Protein AF-A0A6N9UYK0-F1 (afdb_monomer_lite)

Organism: Streptomyces microflavus (NCBI:txid1919)

Sequence (71 aa):
EFKGVNKGPSGRSWSTRCRVMVARPGERFTFRVRFWGMPVATWDYRFRPVGDGTATEVTETAVDQRNRLLW

InterPro domains:
  IPR023393 START-like domain superfamily [G3DSA:3.30.530.20] (1-71)

Radius of gyration: 14.84 Å; chains: 1; bounding box: 38×22×38 Å

Secondary structure (DSSP, 8-state):
-EEEEEE-GGG-EEEEEEEEEEEETTTEEEEEEEETTEEEEEEEEEEEEETTTTEEEEEEEEEE---TT--

pLDDT: mean 95.66, std 4.03, range [77.62, 98.81]

Structure (mmCIF, N/CA/C/O backbone):
data_AF-A0A6N9UYK0-F1
#
_entry.id   AF-A0A6N9UYK0-F1
#
loop_
_atom_site.group_PDB
_atom_site.id
_atom_site.type_symbol
_atom_site.label_atom_id
_atom_site.label_alt_id
_atom_site.label_comp_id
_atom_site.label_asym_id
_atom_site.label_entity_id
_atom_site.label_seq_id
_atom_site.pdbx_PDB_ins_code
_atom_site.Cartn_x
_atom_site.Cartn_y
_atom_site.Cartn_z
_atom_site.occupancy
_atom_site.B_iso_or_equiv
_atom_site.auth_seq_id
_atom_site.auth_comp_id
_atom_site.auth_asym_id
_atom_site.auth_atom_id
_atom_site.pdbx_PDB_model_num
ATOM 1 N N . GLU A 1 1 ? -2.138 10.725 -7.714 1.00 90.88 1 GLU A N 1
ATOM 2 C CA . GLU A 1 1 ? -1.078 9.695 -7.840 1.00 90.88 1 GLU A CA 1
ATOM 3 C C . GLU A 1 1 ? 0.033 10.071 -6.867 1.00 90.88 1 GLU A C 1
ATOM 5 O O . GLU A 1 1 ? 0.189 11.261 -6.620 1.00 90.88 1 GLU A O 1
ATOM 10 N N . PHE A 1 2 ? 0.750 9.111 -6.288 1.00 96.12 2 PHE A N 1
ATOM 11 C CA . PHE A 1 2 ? 1.888 9.374 -5.400 1.00 96.12 2 PHE A CA 1
ATOM 12 C C . PHE A 1 2 ? 3.118 8.561 -5.816 1.00 96.12 2 PHE A C 1
ATOM 14 O O . PHE A 1 2 ? 3.001 7.540 -6.498 1.00 96.12 2 PHE A O 1
ATOM 21 N N . LYS A 1 3 ? 4.307 9.030 -5.426 1.00 96.94 3 LYS A N 1
ATOM 22 C CA . LYS A 1 3 ? 5.579 8.345 -5.678 1.00 96.94 3 LYS A CA 1
ATOM 23 C C . LYS A 1 3 ? 5.890 7.410 -4.511 1.00 96.94 3 LYS A C 1
ATOM 25 O O . LYS A 1 3 ? 6.044 7.877 -3.389 1.00 96.94 3 LYS A O 1
ATOM 30 N N . GLY A 1 4 ? 6.017 6.113 -4.780 1.00 96.25 4 GLY A N 1
ATOM 31 C CA . GLY A 1 4 ? 6.561 5.148 -3.822 1.00 96.25 4 GLY A CA 1
ATOM 32 C C . GLY A 1 4 ? 8.073 5.037 -3.989 1.00 96.25 4 GLY A C 1
ATOM 33 O O . GLY A 1 4 ? 8.543 4.900 -5.119 1.00 96.25 4 GLY A O 1
ATOM 34 N N . VAL A 1 5 ? 8.839 5.095 -2.901 1.00 95.75 5 VAL A N 1
ATOM 35 C CA . VAL A 1 5 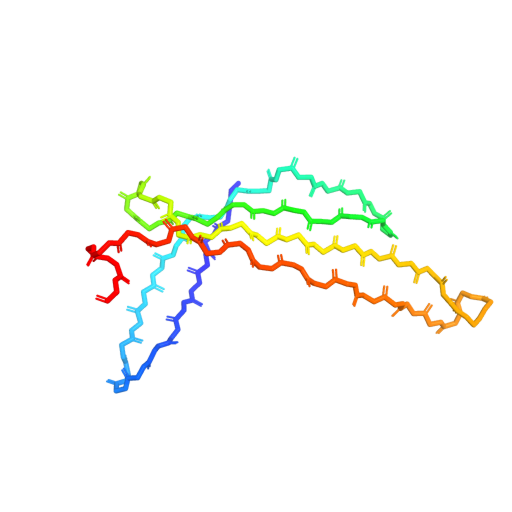? 10.297 4.891 -2.907 1.00 95.75 5 VAL A CA 1
ATOM 36 C C . VAL A 1 5 ? 10.594 3.578 -2.200 1.00 95.75 5 VAL A C 1
ATOM 38 O O . VAL A 1 5 ? 10.194 3.393 -1.057 1.00 95.75 5 VAL A O 1
ATOM 41 N N . ASN A 1 6 ? 11.287 2.674 -2.886 1.00 93.56 6 ASN A N 1
ATOM 42 C CA . ASN A 1 6 ? 11.567 1.328 -2.400 1.00 93.56 6 ASN A CA 1
ATOM 43 C C . ASN A 1 6 ? 13.077 1.103 -2.301 1.00 93.56 6 ASN A C 1
ATOM 45 O O . ASN A 1 6 ? 13.857 1.694 -3.056 1.00 93.56 6 ASN A O 1
ATOM 49 N N . LYS A 1 7 ? 13.471 0.212 -1.390 1.00 94.31 7 LYS A N 1
ATOM 50 C CA . LYS A 1 7 ? 14.840 -0.287 -1.243 1.00 94.31 7 LYS A CA 1
ATOM 51 C C . LYS A 1 7 ? 14.827 -1.806 -1.352 1.00 94.31 7 LYS A C 1
ATOM 53 O O . LYS A 1 7 ? 13.922 -2.452 -0.833 1.00 94.31 7 LYS A O 1
ATOM 58 N N . GLY A 1 8 ? 15.828 -2.356 -2.020 1.00 88.25 8 GLY A N 1
ATOM 59 C CA . GLY A 1 8 ? 16.034 -3.791 -2.166 1.00 88.25 8 GLY A CA 1
ATOM 60 C C . GLY A 1 8 ? 17.424 -4.214 -1.695 1.00 88.25 8 GLY A C 1
ATOM 61 O O . GLY A 1 8 ? 18.158 -3.411 -1.109 1.00 88.25 8 GLY A O 1
ATOM 62 N N . PRO A 1 9 ? 17.800 -5.474 -1.962 1.00 89.44 9 PRO A N 1
ATOM 63 C CA . PRO A 1 9 ? 19.107 -6.005 -1.596 1.00 89.44 9 PRO A CA 1
ATOM 64 C C . PRO A 1 9 ? 20.263 -5.183 -2.180 1.00 89.44 9 PRO A C 1
ATOM 66 O O . PRO A 1 9 ? 20.137 -4.552 -3.235 1.00 89.44 9 PRO A O 1
ATOM 69 N N . SER A 1 10 ? 21.404 -5.207 -1.487 1.00 89.81 10 SER A N 1
ATOM 70 C CA . SER A 1 10 ? 22.660 -4.577 -1.929 1.00 89.81 10 SER A CA 1
ATOM 71 C C . SER A 1 10 ? 22.538 -3.082 -2.262 1.00 89.81 10 SER A C 1
ATOM 73 O O . SER A 1 10 ? 23.214 -2.581 -3.156 1.00 89.81 10 SER A O 1
ATOM 75 N N . GLY A 1 11 ? 21.654 -2.360 -1.567 1.00 89.38 11 GLY A N 1
ATOM 76 C CA . GLY A 1 11 ? 21.520 -0.907 -1.699 1.00 89.38 11 GLY A CA 1
ATOM 77 C C . GLY A 1 11 ? 20.777 -0.4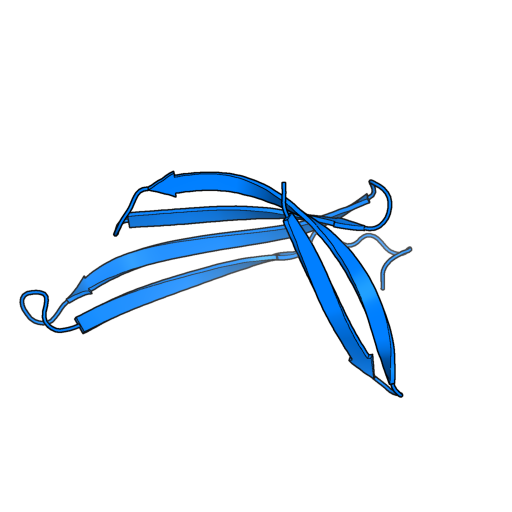32 -2.951 1.00 89.38 11 GLY A C 1
ATOM 78 O O . GLY A 1 11 ? 20.709 0.774 -3.192 1.00 89.38 11 GLY A O 1
ATOM 79 N N . ARG A 1 12 ? 20.182 -1.336 -3.743 1.00 90.69 12 ARG A N 1
ATOM 80 C CA . ARG A 1 12 ? 19.354 -0.932 -4.887 1.00 90.69 12 ARG A CA 1
ATOM 81 C C . ARG A 1 12 ? 18.138 -0.155 -4.395 1.00 90.69 12 ARG A C 1
ATOM 83 O O . ARG A 1 12 ? 17.450 -0.582 -3.471 1.00 90.69 12 ARG A O 1
ATOM 90 N N . SER A 1 13 ? 17.846 0.965 -5.042 1.00 93.94 13 SER A N 1
ATOM 91 C CA . SER A 1 13 ? 16.631 1.736 -4.795 1.00 93.94 13 SER A CA 1
ATOM 92 C C . SER A 1 13 ? 15.934 2.043 -6.108 1.00 93.94 13 SER A C 1
ATOM 94 O O . SER A 1 13 ? 16.565 2.149 -7.159 1.00 93.94 13 SER A O 1
ATOM 96 N N . TRP A 1 14 ? 14.613 2.143 -6.059 1.00 93.69 14 TRP A N 1
ATOM 97 C CA . TRP A 1 14 ? 13.809 2.506 -7.217 1.00 93.69 14 TRP A CA 1
ATOM 98 C C . TRP A 1 14 ? 12.567 3.262 -6.774 1.00 93.69 14 TRP A C 1
ATOM 100 O O . TRP A 1 14 ? 12.170 3.233 -5.606 1.00 93.69 14 TRP A O 1
ATOM 110 N N . SER A 1 15 ? 11.934 3.942 -7.727 1.00 96.56 15 SER A N 1
ATOM 111 C CA . SER A 1 15 ? 10.657 4.602 -7.489 1.00 96.56 15 SER A CA 1
ATOM 112 C C . SER A 1 15 ? 9.546 3.999 -8.327 1.00 96.56 15 SER A C 1
ATOM 114 O O . SER A 1 15 ? 9.772 3.537 -9.441 1.00 96.56 15 SER A O 1
ATOM 116 N N . THR A 1 16 ? 8.345 4.008 -7.773 1.00 97.25 16 THR A N 1
ATOM 117 C CA . THR A 1 16 ? 7.120 3.506 -8.389 1.00 97.25 16 THR A CA 1
ATOM 118 C C . THR A 1 16 ? 6.083 4.616 -8.429 1.00 97.25 16 THR A C 1
ATOM 120 O O . THR A 1 16 ? 6.139 5.572 -7.651 1.00 97.25 16 THR A O 1
ATOM 123 N N . ARG A 1 17 ? 5.136 4.492 -9.353 1.00 98.06 17 ARG A N 1
ATOM 124 C CA . ARG A 1 17 ? 3.950 5.339 -9.409 1.00 98.06 17 ARG A CA 1
ATOM 125 C C . ARG A 1 17 ? 2.775 4.581 -8.818 1.00 98.06 17 ARG A C 1
ATOM 127 O O . ARG A 1 17 ? 2.457 3.483 -9.277 1.00 98.06 17 ARG A O 1
ATOM 134 N N . CYS A 1 18 ? 2.144 5.172 -7.815 1.00 98.19 18 CYS A N 1
ATOM 135 C CA . CYS A 1 18 ? 1.042 4.567 -7.090 1.00 98.19 18 CYS A CA 1
ATOM 136 C C . CYS A 1 18 ? -0.241 5.368 -7.297 1.00 98.19 18 CYS A C 1
ATOM 138 O O . CYS A 1 18 ? -0.311 6.569 -7.013 1.00 98.19 18 CYS A O 1
ATOM 140 N N . ARG A 1 19 ? -1.290 4.697 -7.772 1.00 98.50 19 ARG A N 1
ATOM 141 C CA . ARG A 1 19 ? -2.608 5.300 -7.976 1.00 98.50 19 ARG A CA 1
ATOM 142 C C . ARG A 1 19 ? -3.593 4.735 -6.966 1.00 98.50 19 ARG A C 1
ATOM 144 O O . ARG A 1 19 ? -3.860 3.536 -6.979 1.00 98.50 19 ARG A O 1
ATOM 151 N N . VAL A 1 20 ? -4.146 5.613 -6.132 1.00 98.50 20 VAL A N 1
ATOM 152 C CA . VAL A 1 20 ? -5.272 5.289 -5.251 1.00 98.50 20 VAL A CA 1
ATOM 153 C C . VAL A 1 20 ? -6.488 4.962 -6.114 1.00 98.50 20 VAL A C 1
ATOM 155 O O . VAL A 1 20 ? -6.837 5.723 -7.017 1.00 98.50 20 VAL A O 1
ATOM 158 N N . MET A 1 21 ? -7.088 3.807 -5.848 1.00 98.44 21 MET A N 1
ATOM 159 C CA . MET A 1 21 ? -8.290 3.302 -6.511 1.00 98.44 21 MET A CA 1
ATOM 160 C C . MET A 1 21 ? -9.512 3.396 -5.598 1.00 98.44 21 MET A C 1
ATOM 162 O O . MET A 1 21 ? -10.609 3.657 -6.080 1.00 98.44 21 MET A O 1
ATOM 166 N N . VAL A 1 22 ? -9.320 3.195 -4.292 1.00 98.56 22 VAL A N 1
ATOM 167 C CA . VAL A 1 22 ? -10.362 3.307 -3.265 1.00 98.56 22 VAL A CA 1
ATOM 168 C C . VAL A 1 22 ? -9.771 4.035 -2.064 1.00 98.56 22 VAL A C 1
ATOM 170 O O . VAL A 1 22 ? -8.679 3.689 -1.618 1.00 98.56 22 VAL A O 1
ATOM 173 N N . ALA A 1 23 ? -10.499 5.018 -1.539 1.00 98.19 23 ALA A N 1
ATOM 174 C CA . ALA A 1 23 ? -10.196 5.681 -0.277 1.00 98.19 23 ALA A CA 1
ATOM 175 C C . ALA A 1 23 ? -11.504 5.913 0.484 1.00 98.19 23 ALA A C 1
ATOM 177 O O . ALA A 1 23 ? -12.217 6.881 0.232 1.00 98.19 23 ALA A O 1
ATOM 178 N N . ARG A 1 24 ? -11.834 4.978 1.376 1.00 98.44 24 ARG A N 1
ATOM 179 C CA . ARG A 1 24 ? -12.990 5.049 2.270 1.00 98.44 24 ARG A CA 1
ATOM 180 C C . ARG A 1 24 ? -12.487 5.128 3.711 1.00 98.44 24 ARG A C 1
ATOM 182 O O . ARG A 1 24 ? -11.912 4.141 4.184 1.00 98.44 24 ARG A O 1
ATOM 189 N N . PRO A 1 25 ? -12.651 6.277 4.389 1.00 96.81 25 PRO A N 1
ATOM 190 C CA . PRO A 1 25 ? -12.196 6.452 5.765 1.00 96.81 25 PRO A CA 1
ATOM 191 C C . PRO A 1 25 ? -12.721 5.342 6.681 1.00 96.81 25 PRO A C 1
ATOM 193 O O . PRO A 1 25 ? -13.907 5.034 6.653 1.00 96.81 25 PRO A O 1
ATOM 196 N N . GLY A 1 26 ? -11.829 4.719 7.454 1.00 95.75 26 GLY A N 1
ATOM 197 C CA . GLY A 1 26 ? -12.177 3.666 8.417 1.00 95.75 26 GLY A CA 1
ATOM 198 C C . GLY A 1 26 ? -12.615 2.317 7.827 1.00 95.75 26 GLY A C 1
ATOM 199 O O . GLY A 1 26 ? -12.876 1.404 8.600 1.00 95.75 26 GLY A O 1
ATOM 200 N N . GLU A 1 27 ? -12.678 2.161 6.498 1.00 98.00 27 GLU A N 1
ATOM 201 C CA . GLU A 1 27 ? -13.185 0.935 5.855 1.00 98.00 27 GLU A CA 1
ATOM 202 C C . GLU A 1 27 ? -12.163 0.315 4.901 1.00 98.00 27 GLU A C 1
ATOM 204 O O . GLU A 1 27 ? -11.837 -0.868 5.015 1.00 98.00 27 GLU A O 1
ATOM 209 N N . ARG A 1 28 ? -11.663 1.084 3.922 1.00 98.62 28 ARG A N 1
ATOM 210 C CA . ARG A 1 28 ? -10.870 0.504 2.835 1.00 98.62 28 ARG A CA 1
ATOM 211 C C . ARG A 1 28 ? -9.939 1.496 2.160 1.00 98.62 28 ARG A C 1
ATOM 213 O O . ARG A 1 28 ? -10.347 2.593 1.775 1.00 98.62 28 ARG A O 1
ATOM 220 N N . PHE A 1 29 ? -8.715 1.053 1.905 1.00 98.62 29 PHE A N 1
ATOM 221 C CA . PHE A 1 29 ? -7.750 1.784 1.099 1.00 98.62 29 PHE A CA 1
ATOM 222 C C . PHE A 1 29 ? -7.087 0.854 0.087 1.00 98.62 29 PHE A C 1
ATOM 224 O O . PHE A 1 29 ? -6.450 -0.128 0.455 1.00 98.62 29 PHE A O 1
ATOM 231 N N . THR A 1 30 ? -7.234 1.167 -1.198 1.00 98.81 30 THR A N 1
ATOM 232 C CA . THR A 1 30 ? -6.709 0.340 -2.290 1.00 98.81 30 THR A CA 1
ATOM 233 C C . THR A 1 30 ? -5.869 1.196 -3.213 1.00 98.81 30 THR A C 1
ATOM 235 O O . THR A 1 30 ? -6.329 2.245 -3.674 1.00 98.81 30 THR A O 1
ATOM 238 N N . PHE A 1 31 ? -4.679 0.727 -3.576 1.00 98.69 31 PHE A N 1
ATOM 239 C CA . PHE A 1 31 ? -3.867 1.374 -4.602 1.00 98.69 31 PHE A CA 1
ATOM 240 C C . PHE A 1 31 ? -3.145 0.372 -5.498 1.00 98.69 31 PHE A C 1
ATOM 242 O O . PHE A 1 31 ? -2.822 -0.749 -5.112 1.00 98.69 31 PHE A O 1
ATOM 249 N N . ARG A 1 32 ? -2.889 0.807 -6.733 1.00 98.56 32 ARG A N 1
ATOM 250 C CA . ARG A 1 32 ? -2.118 0.060 -7.730 1.00 98.56 32 ARG A CA 1
ATOM 251 C C . ARG A 1 32 ? -0.732 0.654 -7.867 1.00 98.56 32 ARG A C 1
ATOM 253 O O . ARG A 1 32 ? -0.598 1.874 -7.938 1.00 98.56 32 ARG A O 1
ATOM 260 N N . VAL A 1 33 ? 0.263 -0.212 -7.975 1.00 98.44 33 VAL A N 1
ATOM 261 C CA . VAL A 1 33 ? 1.67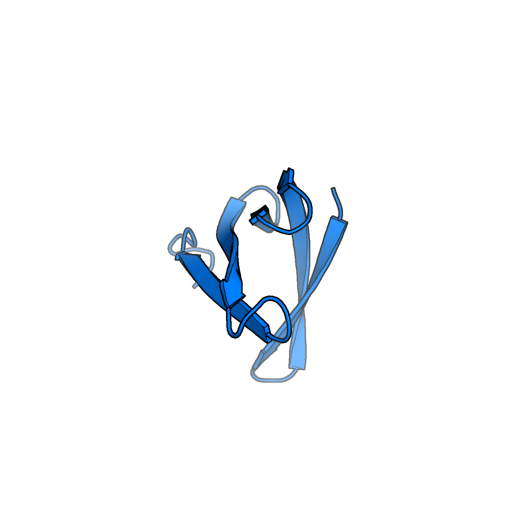6 0.126 -8.133 1.00 98.44 33 VAL A CA 1
ATOM 262 C C . VAL A 1 33 ? 2.100 -0.171 -9.564 1.00 98.44 33 VAL A C 1
ATOM 264 O O . VAL A 1 33 ? 1.841 -1.256 -10.093 1.00 98.44 33 VAL A O 1
ATOM 267 N N . ARG A 1 34 ? 2.778 0.792 -10.187 1.00 97.25 34 ARG A N 1
ATOM 268 C CA . ARG A 1 34 ? 3.425 0.632 -11.490 1.00 97.25 34 ARG A CA 1
ATOM 269 C C . ARG A 1 34 ? 4.894 1.028 -11.429 1.00 97.25 34 ARG A C 1
ATOM 271 O O . ARG A 1 34 ? 5.257 2.006 -10.773 1.00 97.25 34 ARG A O 1
ATOM 278 N N . PHE A 1 35 ? 5.725 0.312 -12.175 1.00 96.19 35 PHE A N 1
ATOM 279 C CA . PHE A 1 35 ? 7.126 0.643 -12.417 1.00 96.19 35 PHE A CA 1
ATOM 280 C C . PHE A 1 35 ? 7.321 0.838 -13.916 1.00 96.19 35 PHE A C 1
ATOM 282 O O . PHE A 1 35 ? 7.065 -0.080 -14.687 1.00 96.19 35 PHE A O 1
ATOM 289 N N . TRP A 1 36 ? 7.695 2.052 -14.338 1.00 92.88 36 TRP A N 1
ATOM 290 C CA . TRP A 1 36 ? 7.845 2.392 -15.763 1.00 92.88 36 TRP A CA 1
ATOM 291 C C . TRP A 1 36 ? 6.635 1.969 -16.625 1.00 92.88 36 TRP A C 1
ATOM 293 O O . TRP A 1 36 ? 6.773 1.431 -17.715 1.00 92.88 36 TRP A O 1
ATOM 303 N N . GLY A 1 37 ? 5.419 2.176 -16.106 1.00 92.69 37 GLY A N 1
ATOM 304 C CA . GLY A 1 37 ? 4.163 1.813 -16.778 1.00 92.69 37 GLY A CA 1
ATOM 305 C C . GLY A 1 37 ? 3.740 0.347 -16.622 1.00 92.69 37 GLY A C 1
ATOM 306 O O . GLY A 1 37 ? 2.547 0.061 -16.727 1.00 92.69 37 GLY A O 1
ATOM 307 N N . MET A 1 38 ? 4.661 -0.557 -16.281 1.00 96.25 38 MET A N 1
ATOM 308 C CA . MET A 1 38 ? 4.362 -1.971 -16.046 1.00 96.25 38 MET A CA 1
ATOM 309 C C . MET A 1 38 ? 3.662 -2.175 -14.693 1.00 96.25 38 MET A C 1
ATOM 311 O O . MET A 1 38 ? 4.050 -1.532 -13.710 1.00 96.25 38 MET A O 1
ATOM 315 N N . PRO A 1 39 ? 2.628 -3.036 -14.607 1.00 97.12 39 PRO A N 1
ATOM 316 C CA . PRO A 1 39 ? 1.987 -3.370 -13.338 1.00 97.12 39 PRO A CA 1
ATOM 317 C C . PRO A 1 39 ? 2.966 -4.115 -12.425 1.00 97.12 39 PRO A C 1
ATOM 319 O O . PRO A 1 39 ? 3.695 -4.995 -12.871 1.00 97.12 39 PRO A O 1
ATOM 322 N N . VAL A 1 40 ? 2.981 -3.738 -11.148 1.00 97.31 40 VAL A N 1
ATOM 323 C CA . VAL A 1 40 ? 3.835 -4.364 -10.127 1.00 97.31 40 VAL A CA 1
ATOM 324 C C . VAL A 1 40 ? 2.978 -5.083 -9.104 1.00 97.31 40 VAL A C 1
ATOM 326 O O . VAL A 1 40 ? 3.151 -6.274 -8.894 1.00 97.31 40 VAL A O 1
ATOM 329 N N . ALA A 1 41 ? 2.052 -4.369 -8.468 1.00 98.00 41 ALA A N 1
ATOM 330 C CA . ALA A 1 41 ? 1.205 -4.942 -7.436 1.00 98.00 41 ALA A CA 1
ATOM 331 C C . ALA A 1 41 ? -0.081 -4.138 -7.258 1.00 98.00 41 ALA A C 1
ATOM 333 O O . ALA A 1 41 ? -0.137 -2.942 -7.567 1.00 98.00 41 ALA A O 1
ATOM 334 N N . THR A 1 42 ? -1.088 -4.781 -6.683 1.00 98.62 42 THR A N 1
ATOM 335 C CA . THR A 1 42 ? -2.229 -4.102 -6.066 1.00 98.62 42 THR A CA 1
ATOM 336 C C . THR A 1 42 ? -2.215 -4.387 -4.573 1.00 98.62 42 THR A C 1
ATOM 338 O O . THR A 1 42 ? -2.128 -5.546 -4.174 1.00 98.62 42 THR A O 1
ATOM 341 N N . TRP A 1 43 ? -2.324 -3.330 -3.773 1.00 98.62 43 TRP A N 1
ATOM 342 C CA . TRP A 1 43 ? -2.466 -3.412 -2.323 1.00 98.62 43 TRP A CA 1
ATOM 343 C C . TRP A 1 43 ? -3.895 -3.048 -1.942 1.00 98.62 43 TRP A C 1
ATOM 345 O O . TRP A 1 43 ? -4.407 -2.014 -2.385 1.00 98.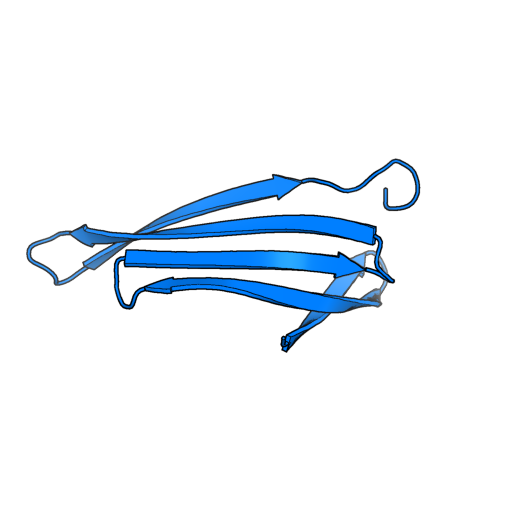62 43 TRP A O 1
ATOM 355 N N . ASP A 1 44 ? -4.527 -3.899 -1.140 1.00 98.75 44 ASP A N 1
ATOM 356 C CA . ASP A 1 44 ? -5.846 -3.678 -0.551 1.00 98.75 44 ASP A CA 1
ATOM 357 C C . ASP A 1 44 ? -5.732 -3.752 0.969 1.00 98.75 44 ASP A C 1
ATOM 359 O O . ASP A 1 44 ? -5.316 -4.771 1.514 1.00 98.75 44 ASP A O 1
ATOM 363 N N . TYR A 1 45 ? -6.122 -2.676 1.638 1.00 98.81 45 TYR A N 1
ATOM 364 C CA . TYR A 1 45 ? -6.249 -2.618 3.085 1.00 98.81 45 TYR A CA 1
ATOM 365 C C . TYR A 1 45 ? -7.721 -2.529 3.435 1.00 98.81 45 TYR A C 1
ATOM 367 O O . TYR A 1 45 ? -8.420 -1.640 2.939 1.00 98.81 45 TYR A O 1
ATOM 375 N N . ARG A 1 46 ? -8.183 -3.428 4.300 1.00 98.69 46 ARG A N 1
ATOM 376 C CA . ARG A 1 46 ? -9.522 -3.388 4.887 1.00 98.69 46 ARG A CA 1
ATOM 377 C C . ARG A 1 46 ? -9.404 -3.196 6.384 1.00 98.69 46 ARG A C 1
ATOM 379 O O . ARG A 1 46 ? -8.641 -3.904 7.034 1.00 98.69 46 ARG A O 1
ATOM 386 N N . PHE A 1 47 ? -10.178 -2.256 6.898 1.00 98.44 47 PHE A N 1
ATOM 387 C CA . PHE A 1 47 ? -10.188 -1.868 8.298 1.00 98.44 47 PHE A CA 1
ATOM 388 C C . PHE A 1 47 ? -11.524 -2.269 8.911 1.00 98.44 47 PHE A C 1
ATOM 390 O O . PHE A 1 47 ? -12.579 -2.071 8.302 1.00 98.44 47 PHE A O 1
ATOM 397 N N . ARG A 1 48 ? -11.480 -2.849 10.108 1.00 97.94 48 ARG A N 1
ATOM 398 C CA . ARG A 1 48 ? -12.670 -3.162 10.898 1.00 97.94 48 ARG A CA 1
ATOM 399 C C . ARG A 1 48 ? -12.459 -2.719 12.340 1.00 97.94 48 ARG A C 1
ATOM 401 O O . ARG A 1 48 ? -11.441 -3.088 12.927 1.00 97.94 48 ARG A O 1
ATOM 408 N N . PRO A 1 49 ? -13.391 -1.954 12.930 1.00 96.94 49 PRO A N 1
ATOM 409 C CA . PRO A 1 49 ? -13.333 -1.672 14.354 1.00 96.94 49 PRO A CA 1
ATOM 410 C C . PRO A 1 49 ? -13.559 -2.970 15.135 1.00 96.94 49 PRO A C 1
ATOM 412 O O . PRO A 1 49 ? -14.430 -3.769 14.791 1.00 96.94 49 PRO A O 1
ATOM 415 N N . VAL A 1 50 ? -12.775 -3.171 16.188 1.00 97.06 50 VAL A N 1
ATOM 416 C CA . VAL A 1 50 ? -12.88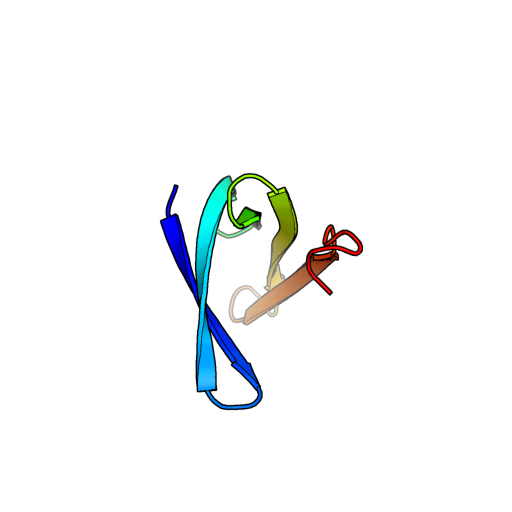9 -4.299 17.121 1.00 97.06 50 VAL A CA 1
ATOM 417 C C . VAL A 1 50 ? -12.706 -3.794 18.554 1.00 97.06 50 VAL A C 1
ATOM 419 O O . VAL A 1 50 ? -12.261 -2.663 18.762 1.00 97.06 50 VAL A O 1
ATOM 422 N N . GLY A 1 51 ? -13.090 -4.602 19.548 1.00 95.12 51 GLY A N 1
ATOM 423 C CA . GLY A 1 51 ? -12.996 -4.222 20.965 1.00 95.12 51 GLY A CA 1
ATOM 424 C C . GLY A 1 51 ? -13.747 -2.924 21.274 1.00 95.12 51 GLY A C 1
ATOM 425 O O . GLY A 1 51 ? -13.149 -1.976 21.776 1.00 95.12 51 GLY A O 1
ATOM 426 N N . ASP A 1 52 ? -15.015 -2.836 20.868 1.00 93.44 52 ASP A N 1
ATOM 427 C CA . ASP A 1 52 ? -15.872 -1.655 21.065 1.00 93.44 52 ASP A CA 1
ATOM 428 C C . ASP A 1 52 ? -15.297 -0.345 20.492 1.00 93.44 52 ASP A C 1
ATOM 430 O O . ASP A 1 52 ? -15.538 0.748 20.998 1.00 93.44 52 ASP A O 1
ATOM 434 N N . GLY A 1 53 ? -14.517 -0.451 19.410 1.00 91.50 53 GLY A N 1
ATOM 435 C CA . GLY A 1 53 ? -13.912 0.695 18.726 1.00 91.50 53 GLY A CA 1
ATOM 436 C C . GLY A 1 53 ? -12.596 1.178 19.339 1.00 91.50 53 GLY A C 1
ATOM 437 O O . GLY A 1 53 ? -12.039 2.167 18.868 1.00 91.50 53 GLY A O 1
ATOM 438 N N . THR A 1 54 ? -12.067 0.479 20.347 1.00 96.44 54 THR A N 1
ATOM 439 C CA . THR A 1 54 ? -10.752 0.784 20.943 1.00 96.44 54 THR A CA 1
ATOM 440 C C . THR A 1 54 ? -9.582 0.212 20.143 1.00 96.44 54 THR A C 1
ATOM 442 O O . THR A 1 54 ? -8.438 0.620 20.342 1.00 96.44 54 THR A O 1
ATOM 445 N N . ALA A 1 55 ? -9.857 -0.704 19.212 1.00 96.94 55 ALA A N 1
ATOM 446 C CA . ALA A 1 55 ? -8.864 -1.311 18.342 1.00 96.94 55 ALA A CA 1
ATOM 447 C C . ALA A 1 55 ? -9.370 -1.411 16.894 1.00 96.94 55 ALA A C 1
ATOM 449 O O . ALA A 1 55 ? -10.564 -1.326 16.604 1.00 96.94 55 ALA A O 1
ATOM 450 N N . THR A 1 56 ? -8.438 -1.571 15.955 1.00 97.88 56 THR A N 1
ATOM 451 C CA . THR A 1 56 ? -8.740 -1.768 14.532 1.00 97.88 56 THR A CA 1
ATOM 452 C C . THR A 1 56 ? -8.041 -3.022 14.039 1.00 97.88 56 THR A C 1
ATOM 454 O O . THR A 1 56 ? -6.815 -3.109 14.070 1.00 97.88 56 THR A O 1
ATOM 457 N N . GLU A 1 57 ? -8.822 -3.982 13.555 1.00 98.19 57 GLU A N 1
ATOM 458 C CA . GLU A 1 57 ? -8.305 -5.084 12.757 1.00 98.19 57 GLU A CA 1
ATOM 459 C C . GLU A 1 57 ? -7.993 -4.568 11.350 1.00 98.19 57 GLU A C 1
ATOM 461 O O . GLU A 1 57 ? -8.817 -3.898 10.717 1.00 98.19 57 GLU A O 1
ATOM 466 N N . VAL A 1 58 ? -6.800 -4.896 10.855 1.00 98.44 58 VAL A N 1
ATOM 467 C CA . VAL A 1 58 ? -6.367 -4.568 9.496 1.00 98.44 58 VAL A CA 1
ATOM 468 C C . VAL A 1 58 ? -6.111 -5.862 8.743 1.00 98.44 58 VAL A C 1
ATOM 470 O O . VAL A 1 58 ? -5.240 -6.642 9.116 1.00 98.44 58 VAL A O 1
ATOM 473 N N . THR A 1 59 ? -6.848 -6.081 7.658 1.00 98.69 59 THR A N 1
ATOM 474 C CA . THR A 1 59 ? -6.515 -7.119 6.680 1.00 98.69 59 THR A CA 1
ATOM 475 C C . THR A 1 59 ? -5.771 -6.477 5.519 1.00 98.69 59 THR A C 1
ATOM 477 O O . THR A 1 59 ? -6.325 -5.625 4.822 1.00 98.69 59 THR A O 1
ATOM 480 N N . GLU A 1 60 ? -4.532 -6.905 5.300 1.00 98.69 60 GLU A N 1
ATOM 481 C CA . GLU A 1 60 ? -3.740 -6.548 4.126 1.00 98.69 60 GLU A CA 1
ATOM 482 C C . GLU A 1 60 ? -3.830 -7.667 3.082 1.00 98.69 60 GLU A C 1
ATOM 484 O O . GLU A 1 60 ? -3.700 -8.850 3.392 1.00 98.69 60 GLU A O 1
ATOM 489 N N . THR A 1 61 ? -4.067 -7.305 1.825 1.00 98.69 61 THR A N 1
ATOM 490 C CA . THR A 1 61 ? -3.970 -8.218 0.684 1.00 98.69 61 THR A CA 1
ATOM 491 C C . THR A 1 61 ? -3.024 -7.633 -0.351 1.00 98.69 61 THR A C 1
ATOM 493 O O . THR A 1 61 ? -3.250 -6.533 -0.863 1.00 98.69 61 THR A O 1
ATOM 496 N N . ALA A 1 62 ? -1.989 -8.399 -0.692 1.00 97.94 62 ALA A N 1
ATOM 497 C CA . ALA A 1 62 ? -1.040 -8.074 -1.744 1.00 97.94 62 ALA A CA 1
ATOM 498 C C . ALA A 1 62 ? -1.259 -9.001 -2.941 1.00 97.94 62 ALA A C 1
ATOM 500 O O . ALA A 1 62 ? -1.107 -10.218 -2.842 1.00 97.94 62 ALA A O 1
ATOM 501 N N . VAL A 1 63 ? -1.606 -8.420 -4.087 1.00 98.19 63 VAL A N 1
ATOM 502 C CA . VAL A 1 63 ? -1.654 -9.145 -5.359 1.00 98.19 63 VAL A CA 1
ATOM 503 C C . VAL A 1 63 ? -0.411 -8.778 -6.148 1.00 98.19 63 VAL A C 1
ATOM 505 O O . VAL A 1 63 ? -0.294 -7.644 -6.619 1.00 98.19 63 VAL A O 1
ATOM 508 N N . ASP A 1 64 ? 0.507 -9.732 -6.287 1.00 97.19 64 ASP A N 1
ATOM 509 C CA . ASP A 1 64 ? 1.687 -9.583 -7.133 1.00 97.19 64 ASP A CA 1
ATOM 510 C C . ASP A 1 64 ? 1.294 -9.668 -8.610 1.00 97.19 64 ASP A C 1
ATOM 512 O O . ASP A 1 64 ? 0.537 -10.543 -9.031 1.00 97.19 64 ASP A O 1
ATOM 516 N N . GLN A 1 65 ? 1.782 -8.719 -9.397 1.00 97.56 65 GLN A N 1
ATOM 517 C CA . GLN A 1 65 ? 1.519 -8.605 -10.828 1.00 97.56 65 GLN A CA 1
ATOM 518 C C . GLN A 1 65 ? 2.820 -8.464 -11.627 1.00 97.56 65 GLN A C 1
ATOM 520 O O . GLN A 1 65 ? 2.772 -8.187 -12.829 1.00 97.56 65 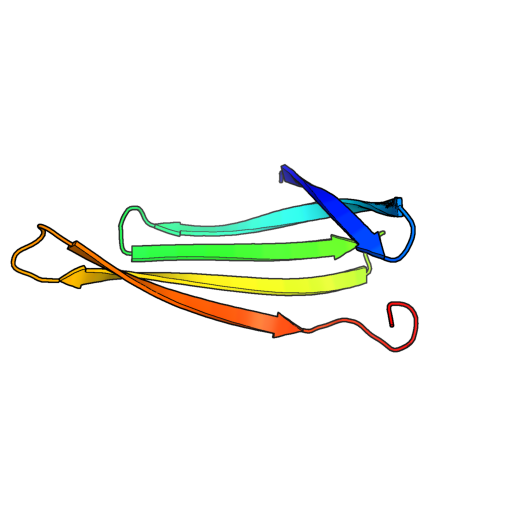GLN A O 1
ATOM 525 N N . ARG A 1 66 ? 3.980 -8.637 -10.978 1.00 95.31 66 ARG A N 1
ATOM 526 C CA . ARG A 1 66 ? 5.287 -8.582 -11.632 1.00 95.31 66 ARG A CA 1
ATOM 527 C C . ARG A 1 66 ? 5.405 -9.705 -12.652 1.00 95.31 66 ARG A C 1
ATOM 529 O O . ARG A 1 66 ? 5.244 -10.886 -12.344 1.00 95.31 66 ARG A O 1
ATOM 536 N N . ASN A 1 67 ? 5.724 -9.325 -13.883 1.00 91.75 67 ASN A N 1
ATOM 537 C CA . ASN A 1 67 ? 6.084 -10.267 -14.934 1.00 91.75 67 ASN A CA 1
ATOM 538 C C . ASN A 1 67 ? 7.572 -10.646 -14.836 1.00 91.75 67 ASN A C 1
ATOM 540 O O . ASN A 1 67 ? 8.320 -10.066 -14.053 1.00 91.75 67 ASN A O 1
ATOM 544 N N . ARG A 1 68 ? 8.022 -11.580 -15.686 1.00 88.50 68 ARG A N 1
ATOM 545 C CA . ARG A 1 68 ? 9.412 -12.081 -15.713 1.00 88.50 68 ARG A CA 1
ATOM 546 C C . ARG A 1 68 ? 10.488 -10.996 -15.885 1.00 88.50 68 ARG A C 1
ATOM 548 O O . ARG A 1 68 ? 11.636 -11.254 -15.564 1.00 88.50 68 ARG A O 1
ATOM 555 N N . LEU A 1 69 ? 10.147 -9.812 -16.398 1.00 86.19 69 LEU A N 1
ATOM 556 C CA . LEU A 1 69 ? 11.096 -8.702 -16.562 1.00 86.19 69 LEU A CA 1
ATOM 557 C C . LEU A 1 69 ? 11.338 -7.925 -15.257 1.00 86.19 69 LEU A C 1
ATOM 559 O O . LEU A 1 69 ? 12.260 -7.119 -15.195 1.00 86.19 69 LEU A O 1
ATOM 563 N N . LEU A 1 70 ? 10.488 -8.122 -14.246 1.00 83.81 70 LEU A N 1
ATOM 564 C CA . LEU A 1 70 ? 10.525 -7.426 -12.956 1.00 83.81 70 LEU A CA 1
ATOM 565 C C . LEU A 1 70 ? 10.916 -8.339 -11.781 1.00 83.81 70 LEU A C 1
ATOM 567 O O . LEU A 1 70 ? 10.877 -7.880 -10.635 1.00 83.81 70 LEU A O 1
ATOM 571 N N . TRP A 1 71 ? 11.248 -9.602 -12.064 1.00 77.62 71 TRP A N 1
ATOM 572 C CA . TRP A 1 71 ? 11.795 -10.563 -11.104 1.00 77.62 71 TRP A CA 1
ATOM 573 C C . TRP A 1 71 ? 13.322 -10.526 -11.099 1.00 77.62 71 TRP A C 1
ATOM 575 O O . TRP A 1 71 ? 13.912 -10.375 -12.193 1.00 77.62 71 TRP A O 1
#

Foldseek 3Di:
DDKDWDADPPGDIDIWDKDWPDDDPQAKTKIWTGDPNAGAKIWIWGWDQDPPNPDIDIDIDIDGDDDPVRD